Protein AF-Q5CZ19-F1 (afdb_monomer_lite)

pLDDT: mean 83.45, std 14.04, range [46.25, 95.56]

Radius of gyration: 12.68 Å; chains: 1; bounding box: 33×24×30 Å

Secondary structure (DSSP, 8-state):
-HHHHHHHH-S-EEEETTTTEEEEE-TTSEEEEEETTB-SS-SEEEEPPPSSS------EEEEEEETTTEEEEEETTS-EEEEETTTTEEEEE-

Organism: Cryptosporidium parvum (strain Iowa II) (NCBI:txid353152)

Sequence (94 aa):
FILFSFFKKASTNKLFQNNSKIVCGTDEGNLLFFSWDNFGDCTDRMLIPFVDGFENDNSVEHIQIYQDQFAIISTSDGILKVVEFFPNEILGKF

Structure (mmCIF, N/CA/C/O backbone):
data_AF-Q5CZ19-F1
#
_entry.id   AF-Q5CZ19-F1
#
loop_
_atom_site.group_PDB
_atom_site.id
_atom_site.type_symbol
_atom_site.label_atom_id
_atom_site.label_alt_id
_atom_site.label_comp_id
_atom_site.label_asym_id
_atom_site.label_entity_id
_atom_site.label_seq_id
_atom_site.pdbx_PDB_ins_code
_atom_site.Cartn_x
_atom_site.Cartn_y
_atom_site.Cartn_z
_atom_site.occupancy
_atom_site.B_iso_or_equiv
_atom_site.auth_seq_id
_atom_site.auth_comp_id
_atom_site.auth_asym_id
_atom_site.auth_atom_id
_atom_site.pdbx_PDB_model_num
ATOM 1 N N . PHE A 1 1 ? -16.535 -12.293 -6.447 1.00 46.25 1 PHE A N 1
ATOM 2 C CA . PHE A 1 1 ? -15.683 -12.439 -7.648 1.00 46.25 1 PHE A CA 1
ATOM 3 C C . PHE A 1 1 ? -14.766 -11.237 -7.885 1.00 46.25 1 PHE A C 1
ATOM 5 O O . PHE A 1 1 ? -13.580 -11.466 -8.062 1.00 46.25 1 PHE A O 1
ATOM 12 N N . ILE A 1 2 ? -15.243 -9.985 -7.803 1.00 52.47 2 ILE A N 1
ATOM 13 C CA . ILE A 1 2 ? -14.403 -8.777 -7.995 1.00 52.47 2 ILE A CA 1
ATOM 14 C C . ILE A 1 2 ? -13.285 -8.663 -6.942 1.00 52.47 2 ILE A C 1
ATOM 16 O O . ILE A 1 2 ? -12.127 -8.465 -7.293 1.00 52.47 2 ILE A O 1
ATOM 20 N N . LEU A 1 3 ? -13.610 -8.913 -5.668 1.00 48.41 3 LEU A N 1
ATOM 21 C CA . LEU A 1 3 ? -12.663 -8.813 -4.554 1.00 48.41 3 LEU A CA 1
ATOM 22 C C . LEU A 1 3 ? -11.410 -9.693 -4.710 1.00 48.41 3 LEU A C 1
ATOM 24 O O . LEU A 1 3 ? -10.287 -9.233 -4.539 1.00 48.41 3 LEU A O 1
ATOM 28 N N . PHE A 1 4 ? -11.603 -10.956 -5.100 1.00 48.84 4 PHE A N 1
ATOM 29 C CA . PHE A 1 4 ? -10.503 -11.895 -5.339 1.00 48.84 4 PHE A CA 1
ATOM 30 C C . PHE A 1 4 ? -9.623 -11.477 -6.521 1.00 48.84 4 PHE A C 1
ATOM 32 O O . PHE A 1 4 ? -8.429 -11.754 -6.522 1.00 48.84 4 PHE A O 1
ATOM 39 N N . SER A 1 5 ? -10.204 -10.820 -7.528 1.00 51.41 5 SER A N 1
ATOM 40 C CA . SER A 1 5 ? -9.447 -10.327 -8.678 1.00 51.41 5 SER A CA 1
ATOM 41 C C . SER A 1 5 ? -8.620 -9.091 -8.326 1.00 51.41 5 SER A C 1
ATOM 43 O O . SER A 1 5 ? -7.527 -8.932 -8.858 1.00 51.41 5 SER A O 1
ATOM 45 N N . PHE A 1 6 ? -9.111 -8.249 -7.410 1.00 52.72 6 PHE A N 1
ATOM 46 C CA . PHE A 1 6 ? -8.391 -7.068 -6.936 1.00 52.72 6 PHE A CA 1
ATOM 47 C C . PHE A 1 6 ? -7.199 -7.454 -6.055 1.00 52.72 6 PHE A C 1
ATOM 49 O O . PHE A 1 6 ? -6.085 -7.016 -6.312 1.00 52.72 6 PHE A O 1
ATOM 56 N N . PHE A 1 7 ? -7.393 -8.370 -5.098 1.00 53.47 7 PHE A N 1
ATOM 57 C CA . PHE A 1 7 ? -6.284 -8.917 -4.304 1.00 53.47 7 PHE A CA 1
ATOM 58 C C . PHE A 1 7 ? -5.292 -9.743 -5.124 1.00 53.47 7 PHE A C 1
ATOM 60 O O . PHE A 1 7 ? -4.136 -9.835 -4.743 1.00 53.47 7 PHE A O 1
ATOM 67 N N . LYS A 1 8 ? -5.707 -10.314 -6.263 1.00 50.19 8 LYS A N 1
ATOM 68 C CA . LYS A 1 8 ? -4.772 -10.931 -7.217 1.00 50.19 8 LYS A CA 1
ATOM 69 C C . LYS A 1 8 ? -3.903 -9.921 -7.967 1.00 50.19 8 LYS A C 1
ATOM 71 O O . LYS A 1 8 ? -2.855 -10.319 -8.458 1.00 50.19 8 LYS A O 1
ATOM 76 N N . LYS A 1 9 ? -4.366 -8.676 -8.121 1.00 51.03 9 LYS A N 1
ATOM 77 C CA . LYS A 1 9 ? -3.616 -7.594 -8.775 1.00 51.03 9 LYS A CA 1
ATOM 78 C C . LYS A 1 9 ? -2.798 -6.775 -7.771 1.00 51.03 9 LYS A C 1
ATOM 80 O O . LYS A 1 9 ? -1.858 -6.104 -8.161 1.00 51.03 9 LYS A O 1
ATOM 85 N N . ALA A 1 10 ? -3.162 -6.822 -6.490 1.00 57.97 10 ALA A N 1
ATOM 86 C CA . ALA A 1 10 ? -2.326 -6.297 -5.428 1.00 57.97 10 ALA A CA 1
ATOM 87 C C . ALA A 1 10 ? -1.078 -7.177 -5.298 1.00 57.97 10 ALA A C 1
ATOM 89 O O . ALA A 1 10 ? -1.181 -8.370 -5.015 1.00 57.97 10 ALA A O 1
ATOM 90 N N . SER A 1 11 ? 0.089 -6.578 -5.490 1.00 67.31 11 SER A N 1
ATOM 91 C CA . SER A 1 11 ? 1.389 -7.225 -5.291 1.00 67.31 11 SER A CA 1
ATOM 92 C C . SER A 1 11 ? 1.559 -7.711 -3.846 1.00 67.31 11 SER A C 1
ATOM 94 O O . SER A 1 11 ? 2.115 -8.777 -3.584 1.00 67.31 11 SER A O 1
ATOM 96 N N . THR A 1 12 ? 1.030 -6.946 -2.889 1.00 76.25 12 THR A N 1
ATOM 97 C CA . THR A 1 12 ? 1.073 -7.252 -1.459 1.00 76.25 12 THR A CA 1
ATOM 98 C C . THR A 1 12 ? -0.068 -6.562 -0.712 1.00 76.25 12 THR A C 1
ATOM 100 O O . THR A 1 12 ? -0.507 -5.475 -1.098 1.00 76.25 12 THR A O 1
ATOM 103 N N . ASN A 1 13 ? -0.563 -7.180 0.367 1.00 79.50 13 ASN A N 1
ATOM 104 C CA . ASN A 1 13 ? -1.627 -6.625 1.201 1.00 79.50 13 ASN A CA 1
ATOM 105 C C . ASN A 1 13 ? -1.431 -6.925 2.698 1.00 79.50 13 ASN A C 1
ATOM 107 O O . ASN A 1 13 ? -0.939 -7.992 3.076 1.00 79.50 13 ASN A O 1
ATOM 111 N N . LYS A 1 14 ? -1.841 -5.992 3.566 1.00 83.94 14 LYS A N 1
ATOM 112 C CA . LYS A 1 14 ? -1.718 -6.102 5.034 1.00 83.94 14 LYS A CA 1
ATOM 113 C C . LYS A 1 14 ? -2.923 -5.492 5.757 1.00 83.94 14 LYS A C 1
ATOM 115 O O . LYS A 1 14 ? -3.499 -4.520 5.277 1.00 83.94 14 LYS A O 1
ATOM 120 N N . LEU A 1 15 ? -3.276 -6.062 6.912 1.00 83.81 15 LEU A N 1
ATOM 121 C CA . LEU A 1 15 ? -4.278 -5.518 7.836 1.00 83.81 15 LEU A CA 1
ATOM 122 C C . LEU A 1 15 ? -3.643 -4.523 8.804 1.00 83.81 15 LEU A C 1
ATOM 124 O O . LEU A 1 15 ? -2.524 -4.758 9.260 1.00 83.81 15 LEU A O 1
ATOM 128 N N . PHE A 1 16 ? -4.376 -3.462 9.131 1.00 87.38 16 PHE A N 1
ATOM 129 C CA . PHE A 1 16 ? -3.994 -2.484 10.146 1.00 87.38 16 PHE A CA 1
ATOM 130 C C . PHE A 1 16 ? -5.209 -1.731 10.701 1.00 87.38 16 PHE A C 1
ATOM 132 O O . PHE A 1 16 ? -6.356 -2.005 10.327 1.00 87.38 16 PHE A O 1
ATOM 139 N N . GLN A 1 17 ? -4.954 -0.804 11.619 1.00 84.88 17 GLN A N 1
ATOM 140 C CA . GLN A 1 17 ? -5.942 -0.052 12.377 1.00 84.88 17 GLN A CA 1
ATOM 141 C C . GLN A 1 17 ? -6.910 -0.995 13.107 1.00 84.88 17 GLN A C 1
ATOM 143 O O . GLN A 1 17 ? -8.111 -1.015 12.831 1.00 84.88 17 GLN A O 1
ATOM 148 N N . ASN A 1 18 ? -6.389 -1.835 14.002 1.00 86.50 18 ASN A N 1
ATOM 149 C CA . ASN A 1 18 ? -7.129 -2.875 14.724 1.00 86.50 18 ASN A CA 1
ATOM 150 C C . ASN A 1 18 ? -7.922 -3.805 13.787 1.00 86.50 18 ASN A C 1
ATOM 152 O O . ASN A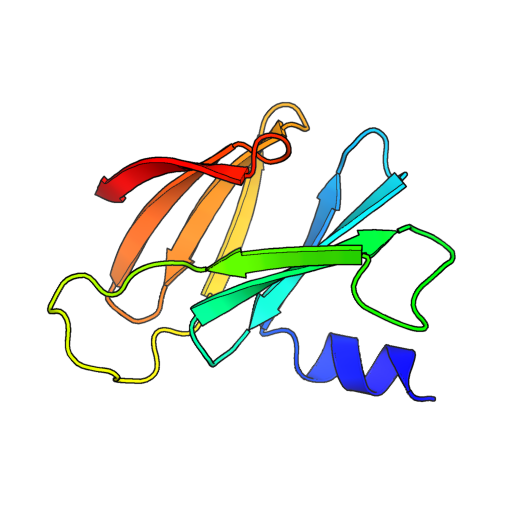 1 18 ? -9.075 -4.140 14.057 1.00 86.50 18 ASN A O 1
ATOM 156 N N . ASN A 1 19 ? -7.311 -4.204 12.666 1.00 84.00 19 ASN A N 1
ATOM 157 C CA . ASN A 1 19 ? -7.918 -5.029 11.611 1.00 84.00 19 ASN A CA 1
ATOM 158 C C . ASN A 1 19 ? -9.149 -4.406 10.927 1.00 84.00 19 ASN A C 1
ATOM 160 O O . ASN A 1 19 ? -9.911 -5.120 10.278 1.00 84.00 19 ASN A O 1
ATOM 164 N N . SER A 1 20 ? -9.354 -3.092 11.043 1.00 90.50 20 SER A N 1
ATOM 165 C CA . SER A 1 20 ? -10.464 -2.400 10.374 1.00 90.50 20 SER A CA 1
ATOM 166 C C . SER A 1 20 ? -10.113 -1.903 8.970 1.00 90.50 20 SER A C 1
ATOM 168 O O . SER A 1 20 ? -11.014 -1.551 8.201 1.00 90.50 20 SER A O 1
ATOM 170 N N . LYS A 1 21 ? -8.824 -1.903 8.605 1.00 91.50 21 LYS A N 1
ATOM 171 C CA . LYS A 1 21 ? -8.328 -1.469 7.298 1.00 91.50 21 LYS A CA 1
ATOM 172 C C . LYS A 1 21 ? -7.411 -2.494 6.659 1.00 91.50 21 LYS A C 1
ATOM 174 O O . LYS A 1 21 ? -6.662 -3.195 7.334 1.00 91.50 21 LYS A O 1
ATOM 179 N N . ILE A 1 22 ? -7.434 -2.52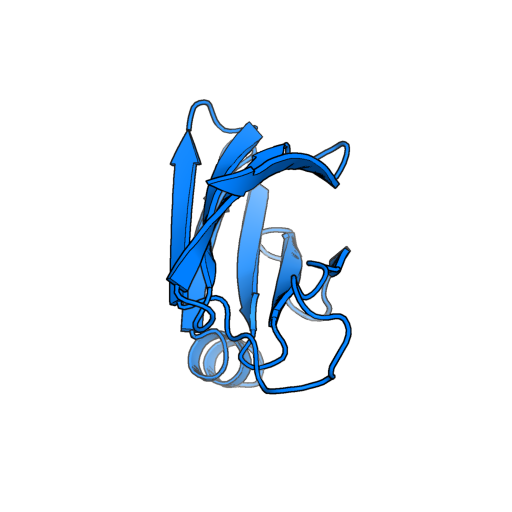4 5.333 1.00 92.19 22 ILE A N 1
ATOM 180 C CA . ILE A 1 22 ? -6.448 -3.210 4.504 1.00 92.19 22 ILE A CA 1
ATOM 181 C C . ILE A 1 22 ? -5.709 -2.167 3.678 1.00 92.19 22 ILE A C 1
ATOM 183 O O . ILE A 1 22 ? -6.343 -1.278 3.113 1.00 92.19 22 ILE A O 1
ATOM 187 N N . VAL A 1 23 ? -4.392 -2.302 3.574 1.00 94.12 23 VAL A N 1
ATOM 188 C CA . VAL A 1 23 ? -3.573 -1.596 2.584 1.00 94.12 23 VAL A CA 1
ATOM 189 C C . VAL A 1 23 ? -3.107 -2.582 1.519 1.00 94.12 23 VAL A C 1
ATOM 191 O O . VAL A 1 23 ? -2.730 -3.709 1.848 1.00 94.12 23 VAL A O 1
ATOM 194 N N . CYS A 1 24 ? -3.137 -2.156 0.260 1.00 93.88 24 CYS A N 1
ATOM 195 C CA . CYS A 1 24 ? -2.660 -2.902 -0.899 1.00 93.88 24 CYS A CA 1
ATOM 196 C C . CYS A 1 24 ? -1.638 -2.072 -1.676 1.00 93.88 24 CYS A C 1
ATOM 198 O O . CYS A 1 24 ? -1.895 -0.901 -1.955 1.00 93.88 24 CYS A O 1
ATOM 200 N N . GLY A 1 25 ? -0.526 -2.693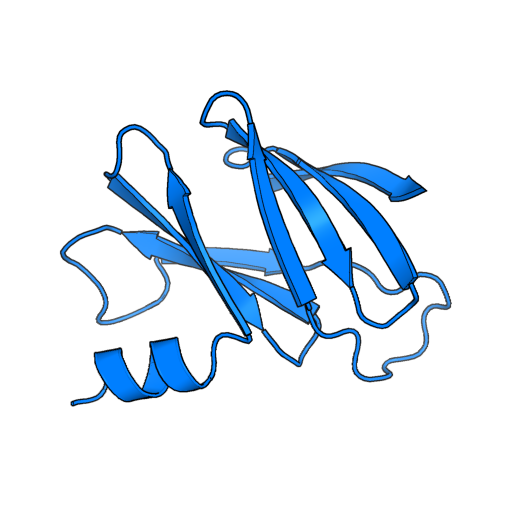 -2.064 1.00 92.81 25 GLY A N 1
ATOM 201 C CA . GLY A 1 25 ? 0.404 -2.142 -3.048 1.00 92.81 25 GLY A CA 1
ATOM 202 C C . GLY A 1 25 ? -0.079 -2.387 -4.477 1.00 92.81 25 GLY A C 1
ATOM 203 O O . GLY A 1 25 ? -0.737 -3.398 -4.737 1.00 92.81 25 GLY A O 1
ATOM 204 N N . THR A 1 26 ? 0.223 -1.467 -5.394 1.00 90.44 26 THR A N 1
ATOM 205 C CA . THR A 1 26 ? -0.069 -1.619 -6.828 1.00 90.44 26 THR A CA 1
ATOM 206 C C . THR A 1 26 ? 1.202 -1.646 -7.669 1.00 90.44 26 THR A C 1
ATOM 208 O O . THR A 1 26 ? 2.236 -1.102 -7.273 1.00 90.44 26 THR A O 1
ATOM 211 N N . ASP A 1 27 ? 1.093 -2.222 -8.868 1.00 88.75 27 ASP A N 1
ATOM 212 C CA . ASP A 1 27 ? 2.169 -2.227 -9.869 1.00 88.75 27 ASP A CA 1
ATOM 213 C C . ASP A 1 27 ? 2.518 -0.809 -10.360 1.00 88.75 27 ASP A C 1
ATOM 215 O O . ASP A 1 27 ? 3.655 -0.519 -10.707 1.00 88.75 27 ASP A O 1
ATOM 219 N N . GLU A 1 28 ? 1.550 0.107 -10.296 1.00 85.44 28 GLU A N 1
ATOM 220 C CA . GLU A 1 28 ? 1.706 1.530 -10.635 1.00 85.44 28 GLU A CA 1
ATOM 221 C C . GLU A 1 28 ? 2.366 2.349 -9.505 1.00 85.44 28 GLU A C 1
ATOM 223 O O . GLU A 1 28 ? 2.479 3.569 -9.608 1.00 85.44 28 GLU A O 1
ATOM 228 N N . GLY A 1 29 ? 2.754 1.707 -8.397 1.00 87.00 29 GLY A N 1
ATOM 229 C CA . GLY A 1 29 ? 3.466 2.355 -7.296 1.00 87.00 29 GLY A CA 1
ATOM 230 C C . GLY A 1 29 ? 2.592 3.120 -6.309 1.00 87.00 29 GLY A C 1
ATOM 231 O O . GLY A 1 29 ? 3.091 3.966 -5.580 1.00 87.00 29 GLY A O 1
ATOM 232 N N . ASN A 1 30 ? 1.293 2.835 -6.231 1.00 89.62 30 ASN A N 1
ATOM 233 C CA . ASN A 1 30 ? 0.392 3.494 -5.285 1.00 89.62 30 ASN A CA 1
ATOM 234 C C . ASN A 1 30 ? -0.031 2.544 -4.161 1.00 89.62 30 ASN A C 1
ATOM 236 O O . ASN A 1 30 ? -0.016 1.320 -4.312 1.00 89.62 30 ASN A O 1
ATOM 240 N N . LEU A 1 31 ? -0.450 3.114 -3.031 1.00 93.19 31 LEU A N 1
ATOM 241 C CA . LEU A 1 31 ? -1.115 2.372 -1.963 1.00 93.19 31 LEU A CA 1
ATOM 242 C C . LEU A 1 31 ? -2.619 2.635 -2.010 1.00 93.19 31 LEU A C 1
ATOM 244 O O . LEU A 1 31 ? -3.063 3.784 -2.044 1.00 93.19 31 LEU A O 1
ATOM 248 N N . LEU A 1 32 ? -3.406 1.564 -1.989 1.00 93.69 32 LEU A N 1
ATOM 249 C CA . LEU A 1 32 ? -4.863 1.615 -1.926 1.00 93.69 32 LEU A CA 1
ATOM 250 C C . LEU A 1 32 ? -5.334 1.105 -0.570 1.00 93.69 32 LEU A C 1
ATOM 252 O O . LEU A 1 32 ? -4.914 0.035 -0.127 1.00 93.69 32 LEU A O 1
ATOM 256 N N . PHE A 1 33 ? -6.239 1.845 0.061 1.00 93.62 33 PHE A N 1
ATOM 257 C CA . PHE A 1 33 ? -6.801 1.483 1.356 1.00 93.62 33 PHE A CA 1
ATOM 258 C C . PHE A 1 33 ? -8.246 1.031 1.214 1.00 93.62 33 PHE A C 1
ATOM 260 O O . PHE A 1 33 ? -9.033 1.650 0.501 1.00 93.62 33 PHE A O 1
ATOM 267 N N . PHE A 1 34 ? -8.616 -0.009 1.948 1.00 92.62 34 PHE A N 1
ATOM 268 C CA . PHE A 1 34 ? -9.972 -0.545 1.994 1.00 92.62 34 PHE A CA 1
ATOM 269 C C . PHE A 1 34 ? -10.428 -0.662 3.441 1.00 92.62 34 PHE A C 1
ATOM 271 O O . PHE A 1 34 ? -9.636 -1.005 4.319 1.00 92.62 34 PHE A O 1
ATOM 278 N N . SER A 1 35 ? -11.714 -0.427 3.693 1.00 91.25 35 SER A N 1
ATOM 279 C CA . SER A 1 35 ? -12.324 -0.832 4.958 1.00 91.25 35 SER A CA 1
ATOM 280 C C . SER A 1 35 ? -12.573 -2.335 4.948 1.00 91.25 35 SER A C 1
ATOM 282 O O . SER A 1 35 ? -13.094 -2.879 3.972 1.00 91.25 35 SER A O 1
ATOM 284 N N . TRP A 1 36 ? -12.236 -3.000 6.051 1.00 87.31 36 TRP A N 1
ATOM 285 C CA . TRP A 1 36 ? -12.635 -4.384 6.273 1.00 87.31 36 TRP A CA 1
ATOM 286 C C . TRP A 1 36 ? -14.163 -4.508 6.166 1.00 87.31 36 TRP A C 1
ATOM 288 O O . TRP A 1 36 ? -14.892 -3.603 6.570 1.00 87.31 36 TRP A O 1
ATOM 298 N N . ASP A 1 37 ? -14.636 -5.590 5.548 1.00 86.44 37 ASP A N 1
ATOM 299 C CA . ASP A 1 37 ? -16.044 -5.846 5.206 1.00 86.44 37 ASP A CA 1
ATOM 300 C C . ASP A 1 37 ? -16.714 -4.843 4.239 1.00 86.44 37 ASP A C 1
ATOM 302 O O . ASP A 1 37 ? -17.888 -5.004 3.904 1.00 86.44 37 ASP A O 1
ATOM 306 N N . ASN A 1 38 ? -15.981 -3.861 3.698 1.00 85.81 38 ASN A N 1
ATOM 307 C CA . ASN A 1 38 ? -16.468 -2.970 2.642 1.00 85.81 38 ASN A CA 1
ATOM 308 C C . ASN A 1 38 ? -15.432 -2.807 1.525 1.00 85.81 38 ASN A C 1
ATOM 310 O O . ASN A 1 38 ? -14.717 -1.810 1.436 1.00 85.81 38 ASN A O 1
ATOM 314 N N . PHE A 1 39 ? -15.377 -3.808 0.650 1.00 82.75 39 PHE A N 1
ATOM 315 C CA . PHE A 1 39 ? -14.375 -3.892 -0.410 1.00 82.75 39 PHE A CA 1
ATOM 316 C C . PHE A 1 39 ? -14.887 -3.522 -1.808 1.00 82.75 39 PHE A C 1
ATOM 318 O O . PHE A 1 39 ? -14.260 -3.867 -2.810 1.00 82.75 39 PHE A O 1
ATOM 325 N N . GLY A 1 40 ? -16.067 -2.902 -1.892 1.00 83.94 40 GLY A N 1
ATOM 326 C CA . GLY A 1 40 ? -16.652 -2.496 -3.171 1.00 83.94 40 GLY A CA 1
ATOM 327 C C . GLY A 1 40 ? -15.861 -1.386 -3.865 1.00 83.94 40 GLY A C 1
ATOM 328 O O . GLY A 1 40 ? -15.891 -1.303 -5.089 1.00 83.94 40 GLY A O 1
ATOM 329 N N . ASP A 1 41 ? -15.140 -0.576 -3.088 1.00 85.31 41 ASP A N 1
ATOM 330 C CA . ASP A 1 41 ? -14.282 0.503 -3.566 1.00 85.31 41 ASP A CA 1
ATOM 331 C C . ASP A 1 41 ? -13.145 0.760 -2.563 1.00 85.31 41 ASP A C 1
ATOM 333 O O . ASP A 1 41 ? -13.252 0.405 -1.383 1.00 85.31 41 ASP A O 1
ATOM 337 N N . CYS A 1 42 ? -12.053 1.371 -3.021 1.00 89.69 42 CYS A N 1
ATOM 338 C CA . CYS A 1 42 ? -11.013 1.858 -2.120 1.00 89.69 42 CYS A CA 1
ATOM 339 C C . CYS A 1 42 ? -11.544 3.061 -1.332 1.00 89.69 42 CYS A C 1
ATOM 341 O O . CYS A 1 42 ? -12.125 3.986 -1.895 1.00 89.69 42 CYS A O 1
ATOM 343 N N . THR A 1 43 ? -11.320 3.066 -0.022 1.00 92.25 43 THR A N 1
ATOM 344 C CA . THR A 1 43 ? -11.719 4.172 0.853 1.00 92.25 43 THR A CA 1
ATOM 345 C C . THR A 1 43 ? -10.730 5.328 0.837 1.00 92.25 43 THR A C 1
ATOM 347 O O . THR A 1 43 ? -11.103 6.428 1.226 1.00 92.25 43 THR A O 1
ATOM 350 N N . ASP A 1 44 ? -9.481 5.072 0.440 1.00 93.06 44 ASP A N 1
ATOM 351 C CA . ASP A 1 44 ? -8.433 6.089 0.348 1.00 93.06 44 ASP A CA 1
ATOM 352 C C . ASP A 1 44 ? -7.291 5.631 -0.580 1.00 93.06 44 ASP A C 1
ATOM 354 O O . ASP A 1 44 ? -7.198 4.442 -0.921 1.00 93.06 44 ASP A O 1
ATOM 358 N N . ARG A 1 45 ? -6.422 6.562 -0.988 1.00 91.94 45 ARG A N 1
ATOM 359 C CA . ARG A 1 45 ? -5.249 6.318 -1.839 1.00 91.94 45 ARG A CA 1
ATOM 360 C C . ARG A 1 45 ? -4.069 7.175 -1.387 1.00 91.94 45 ARG A C 1
ATOM 362 O O . ARG A 1 45 ? -4.217 8.376 -1.191 1.00 91.94 45 ARG A O 1
ATOM 369 N N . MET A 1 46 ? -2.886 6.576 -1.310 1.00 92.88 46 MET A N 1
ATOM 370 C CA . MET A 1 46 ? -1.632 7.293 -1.079 1.00 92.88 46 MET A CA 1
ATOM 371 C C . MET A 1 46 ? -0.726 7.132 -2.297 1.00 92.88 46 MET A C 1
ATOM 373 O O . MET A 1 46 ? -0.393 6.014 -2.694 1.00 92.88 46 MET A O 1
ATOM 377 N N . LEU A 1 47 ? -0.348 8.266 -2.889 1.00 90.94 47 LEU A N 1
ATOM 378 C CA . LEU A 1 47 ? 0.581 8.314 -4.012 1.00 90.94 47 LEU A CA 1
ATOM 379 C C . LEU A 1 47 ? 2.012 8.211 -3.489 1.00 90.94 47 LEU A C 1
ATOM 381 O O . LEU A 1 47 ? 2.395 8.970 -2.595 1.00 90.94 47 LEU A O 1
ATOM 385 N N . ILE A 1 48 ? 2.804 7.298 -4.051 1.00 88.25 48 ILE A N 1
ATOM 386 C CA . ILE A 1 48 ? 4.225 7.180 -3.717 1.00 88.25 48 ILE A CA 1
ATOM 387 C C . ILE A 1 48 ? 5.039 7.807 -4.855 1.00 88.25 48 ILE A C 1
ATOM 389 O O . ILE A 1 48 ? 4.975 7.336 -5.988 1.00 88.25 48 ILE A O 1
ATOM 393 N N . PRO A 1 49 ? 5.802 8.881 -4.591 1.00 81.19 49 PRO A N 1
ATOM 394 C CA . PRO A 1 49 ? 6.561 9.564 -5.620 1.00 81.19 49 PRO A CA 1
ATOM 395 C C . PRO A 1 49 ? 7.759 8.727 -6.079 1.00 81.19 49 PRO A C 1
ATOM 397 O O . PRO A 1 49 ? 8.468 8.113 -5.273 1.00 81.19 49 PRO A O 1
ATOM 400 N N . PHE A 1 50 ? 8.010 8.785 -7.384 1.00 77.12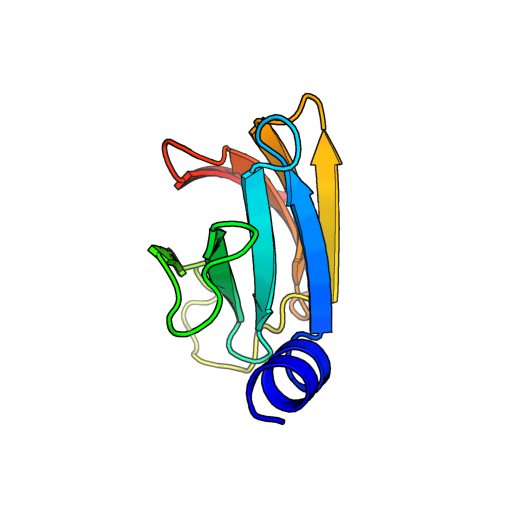 50 PHE A N 1
ATOM 401 C CA . PHE A 1 50 ? 9.221 8.286 -8.029 1.00 77.12 50 PHE A CA 1
ATOM 402 C C . PHE A 1 50 ? 10.440 9.098 -7.587 1.00 77.12 50 PHE A C 1
ATOM 404 O O . PHE A 1 50 ? 10.337 10.289 -7.274 1.00 77.12 50 PHE A O 1
ATOM 411 N N . VAL A 1 51 ? 11.613 8.469 -7.557 1.00 68.25 51 VAL A N 1
ATOM 412 C CA . VAL A 1 51 ? 12.836 9.133 -7.080 1.00 68.25 51 VAL A CA 1
ATOM 413 C C . VAL A 1 51 ? 13.553 9.931 -8.168 1.00 68.25 51 VAL A C 1
ATOM 415 O O . VAL A 1 51 ? 14.232 10.904 -7.845 1.00 68.25 51 VAL A O 1
ATOM 418 N N . ASP A 1 52 ? 13.338 9.602 -9.434 1.00 67.94 52 ASP A N 1
ATOM 419 C CA . ASP A 1 52 ? 13.936 10.238 -10.611 1.00 67.94 52 ASP A CA 1
ATOM 420 C C . ASP A 1 52 ? 12.941 11.068 -11.445 1.00 67.94 52 ASP A C 1
ATOM 422 O O . ASP A 1 52 ? 13.329 11.686 -12.436 1.00 67.94 52 ASP A O 1
ATOM 426 N N . GLY A 1 53 ? 11.672 11.143 -11.028 1.00 59.34 53 GLY A N 1
ATOM 427 C CA . GLY A 1 53 ? 10.639 11.947 -11.691 1.00 59.34 53 GLY A CA 1
ATOM 428 C C . GLY A 1 53 ? 10.217 11.435 -13.073 1.00 59.34 53 GLY A C 1
ATOM 429 O O . GLY A 1 53 ? 9.404 12.086 -13.726 1.00 59.34 53 GLY A O 1
ATOM 430 N N . PHE A 1 54 ? 10.743 10.289 -13.515 1.00 55.50 54 PHE A N 1
ATOM 431 C CA . PHE A 1 54 ? 10.277 9.590 -14.704 1.00 55.50 54 PHE A CA 1
ATOM 432 C C . PHE A 1 54 ? 9.224 8.556 -14.302 1.00 55.50 54 PHE A C 1
ATOM 434 O O . PHE A 1 54 ? 9.432 7.759 -13.392 1.00 55.50 54 PHE A O 1
ATOM 441 N N . GLU A 1 55 ? 8.084 8.581 -14.990 1.00 58.25 55 GLU A N 1
ATOM 442 C CA . GLU A 1 55 ? 7.011 7.592 -14.861 1.00 58.25 55 GLU A CA 1
ATOM 443 C C . GLU A 1 55 ? 7.468 6.250 -15.460 1.00 58.25 55 GLU A C 1
ATOM 445 O O . GLU A 1 55 ? 7.122 5.904 -16.586 1.00 58.25 55 GLU A O 1
ATOM 450 N N . ASN A 1 56 ? 8.303 5.507 -14.739 1.00 58.78 56 ASN A N 1
ATOM 451 C CA . ASN A 1 56 ? 8.498 4.076 -14.974 1.00 58.78 56 ASN A CA 1
ATOM 452 C C . ASN A 1 56 ? 7.769 3.295 -13.878 1.00 58.78 56 ASN A C 1
ATOM 454 O O . ASN A 1 56 ? 7.657 3.790 -12.762 1.00 58.78 56 ASN A O 1
ATOM 458 N N . ASP A 1 57 ? 7.296 2.083 -14.186 1.00 69.12 57 ASP A N 1
ATOM 459 C CA . ASP A 1 57 ? 6.632 1.183 -13.230 1.00 69.12 57 ASP A CA 1
ATOM 460 C C . ASP A 1 57 ? 7.429 1.076 -11.912 1.00 69.12 57 ASP A C 1
ATOM 462 O O . ASP A 1 57 ? 8.488 0.445 -11.868 1.00 69.12 57 ASP A O 1
ATOM 466 N N . ASN A 1 58 ? 6.924 1.694 -10.834 1.00 85.06 58 ASN A N 1
ATOM 467 C CA . ASN A 1 58 ? 7.531 1.656 -9.498 1.00 85.06 58 ASN A CA 1
ATOM 468 C C . ASN A 1 58 ? 6.688 0.822 -8.537 1.00 85.06 58 ASN A C 1
ATOM 470 O O . ASN A 1 58 ? 6.229 1.312 -7.503 1.00 85.06 58 ASN A O 1
ATOM 474 N N . SER A 1 59 ? 6.438 -0.425 -8.925 1.00 88.81 59 SER A N 1
ATOM 475 C CA . SER A 1 59 ? 5.571 -1.352 -8.211 1.00 88.81 59 SER A CA 1
ATOM 476 C C . SER A 1 59 ? 5.926 -1.437 -6.730 1.00 88.81 59 SER A C 1
ATOM 478 O O . SER A 1 59 ? 7.093 -1.489 -6.339 1.00 88.81 59 SER A O 1
ATOM 480 N N . VAL A 1 60 ? 4.902 -1.437 -5.876 1.00 92.00 60 VAL A N 1
ATOM 481 C CA . VAL A 1 60 ? 5.083 -1.680 -4.441 1.00 92.00 60 VAL A CA 1
ATOM 482 C C . VAL A 1 60 ? 5.306 -3.175 -4.245 1.00 92.00 60 VAL A C 1
ATOM 484 O O . VAL A 1 60 ? 4.363 -3.948 -4.300 1.00 92.00 60 VAL A O 1
ATOM 487 N N . GLU A 1 61 ? 6.531 -3.605 -3.982 1.00 91.69 61 GLU A N 1
ATOM 488 C CA . GLU A 1 61 ? 6.881 -5.028 -3.875 1.00 91.69 61 GLU A CA 1
ATOM 489 C C . GLU A 1 61 ? 6.535 -5.618 -2.502 1.00 91.69 61 GLU A C 1
ATOM 491 O O . GLU A 1 61 ? 6.101 -6.764 -2.377 1.00 91.69 61 GLU A O 1
ATOM 496 N N . HIS A 1 62 ? 6.722 -4.834 -1.439 1.00 92.50 62 HIS A N 1
ATOM 497 C CA . HIS A 1 62 ? 6.521 -5.309 -0.074 1.00 92.50 62 HIS A CA 1
ATOM 498 C C . HIS A 1 62 ? 6.004 -4.197 0.837 1.00 92.50 62 HIS A C 1
ATOM 500 O O . HIS A 1 62 ? 6.394 -3.040 0.707 1.00 92.50 62 HIS A O 1
ATOM 506 N N . ILE A 1 63 ? 5.149 -4.570 1.792 1.00 95.00 63 ILE A N 1
ATOM 507 C CA . ILE A 1 63 ? 4.632 -3.696 2.850 1.00 95.00 63 ILE A CA 1
ATOM 508 C C . ILE A 1 63 ? 4.829 -4.420 4.179 1.00 95.00 63 ILE A C 1
ATOM 510 O O . ILE A 1 63 ? 4.303 -5.517 4.382 1.00 95.00 63 ILE A O 1
ATOM 514 N N . GLN A 1 64 ? 5.562 -3.803 5.101 1.00 94.94 64 GLN A N 1
ATOM 515 C CA . GLN A 1 64 ? 5.726 -4.286 6.467 1.00 94.94 64 GLN A CA 1
ATOM 516 C C . GLN A 1 64 ? 5.188 -3.250 7.448 1.00 94.94 64 GLN A C 1
ATOM 518 O O . GLN A 1 64 ? 5.790 -2.196 7.629 1.00 94.94 64 GLN A O 1
ATOM 523 N N . ILE A 1 65 ? 4.067 -3.571 8.093 1.00 92.62 65 ILE A N 1
ATOM 524 C CA . ILE A 1 65 ? 3.414 -2.689 9.066 1.00 92.62 65 ILE A CA 1
ATOM 525 C C . ILE A 1 65 ? 4.084 -2.818 10.436 1.00 92.62 65 ILE A C 1
ATOM 527 O O . ILE A 1 65 ? 4.459 -3.911 10.869 1.00 92.62 65 ILE A O 1
ATOM 531 N N . TYR A 1 66 ? 4.212 -1.685 11.115 1.00 89.44 66 TYR A N 1
ATOM 532 C CA . TYR A 1 66 ? 4.791 -1.504 12.432 1.00 89.44 66 TYR A CA 1
ATOM 533 C C . TYR A 1 66 ? 3.886 -0.600 13.278 1.00 89.44 66 TYR A C 1
ATOM 535 O O . TYR A 1 66 ? 3.456 0.461 12.834 1.00 89.44 66 TYR A O 1
ATOM 543 N N . GLN A 1 67 ? 3.588 -1.026 14.510 1.00 86.56 67 GLN A N 1
ATOM 544 C CA . GLN A 1 67 ? 2.755 -0.270 15.461 1.00 86.56 67 GLN A CA 1
ATOM 545 C C . GLN A 1 67 ? 1.389 0.181 14.907 1.00 86.56 67 GLN A C 1
ATOM 547 O O . GLN A 1 67 ? 0.848 1.187 15.346 1.00 86.56 67 GLN A O 1
ATOM 552 N N . ASP A 1 68 ? 0.827 -0.571 13.955 1.0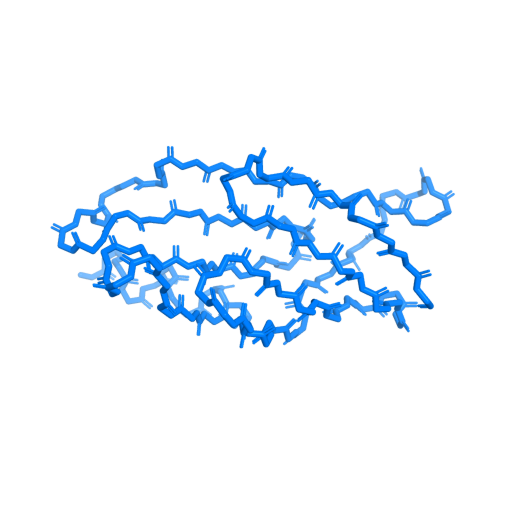0 86.19 68 ASP A N 1
ATOM 553 C CA . ASP A 1 68 ? -0.525 -0.371 13.409 1.00 86.19 68 ASP A CA 1
ATOM 554 C C . ASP A 1 68 ? -0.778 0.965 12.678 1.00 86.19 68 ASP A C 1
ATOM 556 O O . ASP A 1 68 ? -1.896 1.241 12.245 1.00 86.19 68 ASP A O 1
ATOM 560 N N . GLN A 1 69 ? 0.271 1.768 12.502 1.00 87.62 69 GLN A N 1
ATOM 561 C CA . GLN A 1 69 ? 0.207 3.088 11.877 1.00 87.62 69 GLN A CA 1
ATOM 562 C C . GLN A 1 69 ? 1.396 3.341 10.951 1.00 87.62 69 GLN A C 1
ATOM 564 O O . GLN A 1 69 ? 1.244 3.990 9.927 1.00 87.62 69 GLN A O 1
ATOM 569 N N . PHE A 1 70 ? 2.574 2.799 11.250 1.00 93.56 70 PHE A N 1
ATOM 570 C CA . PHE A 1 70 ? 3.755 2.980 10.414 1.00 93.56 70 PHE A CA 1
ATOM 571 C C . PHE A 1 70 ? 3.943 1.781 9.496 1.00 93.56 70 PHE A C 1
ATOM 573 O O . PHE A 1 70 ? 3.594 0.653 9.842 1.00 93.56 70 PHE A O 1
ATOM 580 N N . ALA A 1 71 ? 4.541 1.989 8.333 1.00 94.94 71 ALA A N 1
ATOM 581 C CA . ALA A 1 71 ? 4.981 0.895 7.490 1.00 94.94 71 ALA A CA 1
ATOM 582 C C . ALA A 1 71 ? 6.300 1.215 6.799 1.00 94.94 71 ALA A C 1
ATOM 584 O O . ALA A 1 71 ? 6.613 2.362 6.489 1.00 94.94 71 ALA A O 1
ATOM 585 N N . ILE A 1 72 ? 7.062 0.161 6.536 1.00 95.56 72 ILE A N 1
ATOM 586 C CA . ILE A 1 72 ? 8.162 0.195 5.581 1.00 95.56 72 ILE A CA 1
ATOM 587 C C . ILE A 1 72 ? 7.638 -0.429 4.296 1.00 95.56 72 ILE A C 1
ATOM 589 O O . ILE A 1 72 ? 7.159 -1.568 4.310 1.00 95.56 72 ILE A O 1
ATOM 593 N N . ILE A 1 73 ? 7.732 0.316 3.199 1.00 94.31 73 ILE A N 1
ATOM 594 C CA . ILE A 1 73 ? 7.431 -0.181 1.860 1.00 94.31 73 ILE A CA 1
ATOM 595 C C . ILE A 1 73 ? 8.714 -0.284 1.042 1.00 94.31 73 ILE A C 1
ATOM 597 O O . ILE A 1 73 ? 9.593 0.572 1.151 1.00 94.31 73 ILE A O 1
ATOM 601 N N . SER A 1 74 ? 8.815 -1.328 0.228 1.00 93.06 74 SER A N 1
ATOM 602 C CA . SER A 1 74 ? 9.849 -1.452 -0.798 1.00 93.06 74 SER A CA 1
ATOM 603 C C . SER A 1 74 ? 9.207 -1.330 -2.165 1.00 93.06 74 SER A C 1
ATOM 605 O O . SER A 1 74 ? 8.168 -1.947 -2.406 1.00 93.06 74 SER A O 1
ATOM 607 N N . THR A 1 75 ? 9.836 -0.580 -3.054 1.00 90.81 75 THR A N 1
ATOM 608 C CA . THR A 1 75 ? 9.381 -0.418 -4.435 1.00 90.81 75 THR A CA 1
ATOM 609 C C . THR A 1 75 ? 10.414 -0.960 -5.427 1.00 90.81 75 THR A C 1
ATOM 611 O O . THR A 1 75 ? 11.561 -1.214 -5.048 1.00 90.81 75 THR A O 1
ATOM 614 N N . SER A 1 76 ? 10.016 -1.200 -6.678 1.00 90.06 76 SER A N 1
ATOM 615 C CA . SER A 1 76 ? 10.884 -1.801 -7.708 1.00 90.06 76 SER A CA 1
ATOM 616 C C . SER A 1 76 ? 12.091 -0.939 -8.098 1.00 90.06 76 SER A C 1
ATOM 618 O O . SER A 1 76 ? 13.090 -1.480 -8.573 1.00 90.06 76 SER A O 1
ATOM 620 N N . ASP A 1 77 ? 12.058 0.370 -7.822 1.00 87.06 77 ASP A N 1
ATOM 621 C CA . ASP A 1 77 ? 13.217 1.277 -7.880 1.00 87.06 77 ASP A CA 1
ATOM 622 C C . ASP A 1 77 ? 14.348 0.914 -6.889 1.00 87.06 77 ASP A C 1
ATOM 624 O O . ASP A 1 77 ? 15.425 1.513 -6.926 1.00 87.06 77 ASP A O 1
ATOM 628 N N . GLY A 1 78 ? 14.127 -0.066 -6.006 1.00 87.56 78 GLY A N 1
ATOM 629 C CA . GLY A 1 78 ? 15.088 -0.521 -5.004 1.00 87.56 78 GLY A CA 1
ATOM 630 C C . GLY A 1 78 ? 15.135 0.348 -3.747 1.00 87.56 78 GLY A C 1
ATOM 631 O O . GLY A 1 78 ? 16.027 0.160 -2.921 1.00 87.56 78 GLY A O 1
ATOM 632 N N . ILE A 1 79 ? 14.195 1.282 -3.586 1.00 89.25 79 ILE A N 1
ATOM 633 C CA . ILE A 1 79 ? 14.189 2.268 -2.502 1.00 89.25 79 ILE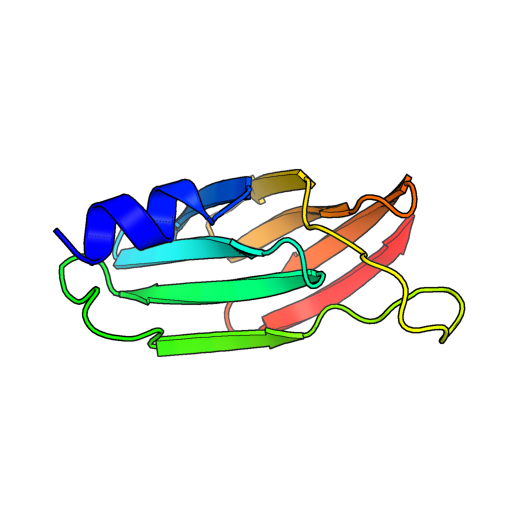 A CA 1
ATOM 634 C C . ILE A 1 79 ? 13.198 1.854 -1.426 1.00 89.25 79 ILE A C 1
ATOM 636 O O . ILE A 1 79 ? 12.040 1.521 -1.700 1.00 89.25 79 ILE A O 1
ATOM 640 N N . LEU A 1 80 ? 13.642 1.937 -0.173 1.00 92.81 80 LEU A N 1
ATOM 641 C CA . LEU A 1 80 ? 12.775 1.726 0.979 1.00 92.81 80 LEU A CA 1
ATOM 642 C C . LEU A 1 80 ? 12.185 3.055 1.419 1.00 92.81 80 LEU A C 1
ATOM 644 O O . LEU A 1 80 ? 12.893 4.054 1.532 1.00 92.81 80 LEU A O 1
ATOM 648 N N . LYS A 1 81 ? 10.886 3.078 1.700 1.00 92.50 81 LYS A N 1
ATOM 649 C CA . LYS A 1 81 ? 10.183 4.285 2.140 1.00 92.50 81 LYS A CA 1
ATOM 650 C C . LYS A 1 81 ? 9.465 3.992 3.453 1.00 92.50 81 LYS A C 1
ATOM 652 O O . LYS A 1 81 ? 8.810 2.959 3.593 1.00 92.50 81 LYS A O 1
ATOM 657 N N . VAL A 1 82 ? 9.616 4.889 4.423 1.00 95.31 82 VAL A N 1
ATOM 658 C CA . VAL A 1 82 ? 8.874 4.845 5.689 1.00 95.31 82 VAL A CA 1
ATOM 659 C C . VAL A 1 82 ? 7.641 5.702 5.516 1.00 95.31 82 VAL A C 1
ATOM 661 O O . VAL A 1 82 ? 7.753 6.875 5.160 1.00 95.31 82 VAL A O 1
ATOM 664 N N . VAL A 1 83 ? 6.482 5.115 5.769 1.00 95.25 83 VAL A N 1
ATOM 665 C CA . VAL A 1 83 ? 5.193 5.783 5.643 1.00 95.25 83 VAL A CA 1
ATOM 666 C C . VAL A 1 83 ? 4.412 5.689 6.944 1.00 95.25 83 VAL A C 1
ATOM 668 O O . VAL A 1 83 ? 4.549 4.723 7.694 1.00 95.25 83 VAL A O 1
ATOM 671 N N . GLU A 1 84 ? 3.594 6.695 7.207 1.00 95.00 84 GLU A N 1
ATOM 672 C CA . GLU A 1 84 ? 2.597 6.707 8.270 1.00 95.00 84 GLU A CA 1
ATOM 673 C C . GLU A 1 84 ? 1.211 6.681 7.630 1.00 95.00 84 GLU A C 1
ATOM 675 O O . GLU A 1 84 ? 0.899 7.507 6.779 1.00 95.00 84 GLU A O 1
ATOM 680 N N . PHE A 1 85 ? 0.366 5.739 8.025 1.00 93.94 85 PHE A N 1
ATOM 681 C CA . PHE A 1 85 ? -1.022 5.644 7.597 1.00 93.94 85 PHE A CA 1
ATOM 682 C C . PHE A 1 85 ? -1.903 6.479 8.515 1.00 93.94 85 PHE A C 1
ATOM 684 O O . PHE A 1 85 ? -1.814 6.361 9.735 1.00 93.94 85 PHE A O 1
ATOM 691 N N . PHE A 1 86 ? -2.773 7.298 7.920 1.00 90.75 86 PHE A N 1
ATOM 692 C CA . PHE A 1 86 ? -3.626 8.251 8.636 1.00 90.75 86 PHE A CA 1
ATOM 693 C C . PHE A 1 86 ? -2.800 9.120 9.611 1.00 90.75 86 PHE A C 1
ATOM 695 O O . PHE A 1 86 ? -2.918 8.945 10.828 1.00 90.75 86 PHE A O 1
ATOM 702 N N . PRO A 1 87 ? -1.929 10.012 9.082 1.00 91.75 87 PRO A N 1
ATOM 703 C CA . PRO A 1 87 ? -2.270 10.946 7.989 1.00 91.75 87 PRO A CA 1
ATOM 704 C C . PRO A 1 87 ? -1.787 10.646 6.546 1.00 91.75 87 PRO A C 1
ATOM 706 O O . PRO A 1 87 ? -1.945 11.512 5.693 1.00 91.75 87 PRO A O 1
ATOM 709 N N . ASN A 1 88 ? -1.299 9.444 6.216 1.00 93.38 88 ASN A N 1
ATOM 710 C CA . ASN A 1 88 ? -0.814 9.067 4.866 1.00 93.38 88 ASN A CA 1
ATOM 711 C C . ASN A 1 88 ? 0.401 9.894 4.415 1.00 93.38 88 ASN A C 1
ATOM 713 O O . ASN A 1 88 ? 0.410 10.506 3.345 1.00 93.38 88 ASN A O 1
ATOM 717 N N . GLU A 1 89 ? 1.444 9.897 5.239 1.00 94.56 89 GLU A N 1
ATOM 718 C CA . GLU A 1 89 ? 2.655 10.689 5.027 1.00 94.56 89 GLU A CA 1
ATOM 719 C C . GLU A 1 89 ? 3.874 9.812 4.748 1.00 94.56 89 GLU A C 1
ATOM 721 O O . GLU A 1 89 ? 3.990 8.694 5.248 1.00 94.56 89 GLU A O 1
ATOM 726 N N . ILE A 1 90 ? 4.812 10.329 3.952 1.00 94.00 90 ILE A N 1
ATOM 727 C CA . ILE A 1 90 ? 6.133 9.722 3.767 1.00 94.00 90 ILE A CA 1
ATOM 728 C C . ILE A 1 90 ? 7.088 10.392 4.746 1.00 94.00 90 ILE A C 1
ATOM 730 O O . ILE A 1 90 ? 7.393 11.575 4.613 1.00 94.00 90 ILE A O 1
ATOM 734 N N . LEU A 1 91 ? 7.590 9.619 5.702 1.00 94.88 91 LEU A N 1
ATOM 735 C CA . LEU A 1 91 ? 8.481 10.100 6.754 1.00 94.88 91 LEU A CA 1
ATOM 736 C C . LEU A 1 91 ? 9.951 10.103 6.322 1.00 94.88 91 LEU A C 1
ATOM 738 O O . LEU A 1 91 ? 10.757 10.876 6.836 1.00 94.88 91 LEU A O 1
ATOM 742 N N . GLY A 1 92 ? 10.323 9.226 5.388 1.00 92.38 92 GLY A N 1
ATOM 743 C CA . GLY A 1 92 ? 11.699 9.115 4.914 1.00 92.38 92 GLY A CA 1
ATOM 744 C C . GLY A 1 92 ? 11.879 8.083 3.807 1.00 92.38 92 GLY A C 1
ATOM 745 O O . GLY A 1 92 ? 10.997 7.259 3.558 1.00 92.38 92 GLY A O 1
ATOM 746 N N . LYS A 1 93 ? 13.040 8.135 3.148 1.00 90.12 93 LYS A N 1
ATOM 747 C CA . LYS A 1 93 ? 13.467 7.183 2.117 1.00 90.12 93 LYS A CA 1
ATOM 748 C C . LYS A 1 93 ? 14.936 6.798 2.305 1.00 90.12 93 LYS A C 1
ATOM 750 O O . LYS A 1 93 ? 15.718 7.649 2.736 1.00 90.12 93 LYS A O 1
ATOM 755 N N . PHE A 1 94 ? 15.280 5.554 1.980 1.00 85.88 94 PHE A N 1
ATOM 756 C CA . PHE A 1 94 ? 16.625 4.979 2.073 1.00 85.88 94 PHE A CA 1
ATOM 757 C C . PHE A 1 94 ? 17.038 4.349 0.749 1.00 85.88 94 PHE A C 1
ATOM 759 O O . PHE A 1 94 ? 16.175 3.670 0.141 1.00 85.88 94 PHE A O 1
#

Foldseek 3Di:
DVQVVVVVQFLDKDAFPVRQKMWTWHQQGKIFMDGVVGVPGTPDIAHDDDPVNDRDRFTFNDWDDDPRFWIWTATPVRKIWIFGHVVTDTPDID